Protein AF-A0A494C196-F1 (afdb_monomer)

Mean predicted aligned error: 7.8 Å

Secondary structure (DSSP, 8-state):
----SSTTTGGGEEEEEEPTT-TT-EEE--SGGG--TT--EEEEE---

Structure (mmCIF, N/CA/C/O backbone):
data_AF-A0A494C196-F1
#
_entry.id   AF-A0A494C196-F1
#
loop_
_atom_site.group_PDB
_atom_site.id
_atom_site.type_symbol
_atom_site.label_atom_id
_atom_site.label_alt_id
_atom_site.label_comp_id
_atom_site.label_asym_id
_atom_site.label_entity_id
_atom_site.label_seq_id
_atom_site.pdbx_PDB_ins_code
_atom_site.Cartn_x
_atom_site.Cartn_y
_atom_site.Cartn_z
_atom_site.occupancy
_atom_site.B_iso_or_equiv
_atom_site.auth_seq_id
_atom_site.auth_comp_id
_atom_site.auth_asym_id
_atom_site.auth_atom_id
_atom_site.pdbx_PDB_model_num
ATOM 1 N N . PHE A 1 1 ? 9.594 17.174 -26.026 1.00 40.41 1 PHE A N 1
ATOM 2 C CA . PHE A 1 1 ? 9.221 17.185 -24.593 1.00 40.41 1 PHE A CA 1
ATOM 3 C C . PHE A 1 1 ? 9.876 15.960 -23.968 1.00 40.41 1 PHE A C 1
ATOM 5 O O . PHE A 1 1 ? 9.866 14.949 -24.659 1.00 40.41 1 PHE A O 1
ATOM 12 N N . PRO A 1 2 ? 10.554 16.000 -22.804 1.00 46.66 2 PRO A N 1
ATOM 13 C CA . PRO A 1 2 ? 11.370 14.857 -22.413 1.00 46.66 2 PRO A CA 1
ATOM 14 C C . PRO A 1 2 ? 10.469 13.735 -21.882 1.00 46.66 2 PRO A C 1
ATOM 16 O O . PRO A 1 2 ? 10.018 13.770 -20.745 1.00 46.66 2 PRO A O 1
ATOM 19 N N . GLU A 1 3 ? 10.220 12.739 -22.731 1.00 49.56 3 GLU A N 1
ATOM 20 C CA . GLU A 1 3 ? 9.466 11.510 -22.438 1.00 49.56 3 GLU A CA 1
ATOM 21 C C . GLU A 1 3 ? 10.356 10.371 -21.888 1.00 49.56 3 GLU A C 1
ATOM 23 O O . GLU A 1 3 ? 9.930 9.224 -21.823 1.00 49.56 3 GLU A O 1
ATOM 28 N N . CYS A 1 4 ? 11.591 10.649 -21.448 1.00 52.69 4 CYS A N 1
ATOM 29 C CA . CYS A 1 4 ? 12.562 9.598 -21.093 1.00 52.69 4 CYS A CA 1
ATOM 30 C C . CYS A 1 4 ? 12.677 9.252 -19.589 1.00 52.69 4 CYS A C 1
ATOM 32 O O . CYS A 1 4 ? 13.602 8.538 -19.218 1.00 52.69 4 CYS A O 1
ATOM 34 N N . GLY A 1 5 ? 11.793 9.741 -18.708 1.00 52.12 5 GLY A N 1
ATOM 35 C CA . GLY A 1 5 ? 11.996 9.621 -17.248 1.00 52.12 5 GLY A CA 1
ATOM 36 C C . GLY A 1 5 ? 11.186 8.556 -16.495 1.00 52.12 5 GLY A C 1
ATOM 37 O O . GLY A 1 5 ? 11.666 8.042 -15.490 1.00 52.12 5 GLY A O 1
ATOM 38 N N . PHE A 1 6 ? 9.965 8.229 -16.937 1.00 53.50 6 PHE A N 1
ATOM 39 C CA . PHE A 1 6 ? 8.968 7.606 -16.042 1.00 53.50 6 PHE A CA 1
ATOM 40 C C . PHE A 1 6 ? 8.480 6.210 -16.445 1.00 53.50 6 PHE A C 1
ATOM 42 O O . PHE A 1 6 ? 7.940 5.497 -15.603 1.00 53.50 6 PHE A O 1
ATOM 49 N N . TYR A 1 7 ? 8.703 5.762 -17.683 1.00 53.03 7 TYR A N 1
ATOM 50 C CA . TYR A 1 7 ? 8.170 4.470 -18.141 1.00 53.03 7 TYR A CA 1
ATOM 51 C C . TYR A 1 7 ? 8.786 3.249 -17.434 1.00 53.03 7 TYR A C 1
ATOM 53 O O . TYR A 1 7 ? 8.109 2.240 -17.288 1.00 53.03 7 TYR A O 1
ATOM 61 N N . GLY A 1 8 ? 10.020 3.348 -16.924 1.00 53.69 8 GLY A N 1
ATOM 62 C CA . GLY A 1 8 ? 10.642 2.309 -16.086 1.00 53.69 8 GLY A CA 1
ATOM 63 C C . GLY A 1 8 ? 10.422 2.492 -14.578 1.00 53.69 8 GLY A C 1
ATOM 64 O O . GLY A 1 8 ? 10.961 1.724 -13.786 1.00 53.69 8 GLY A O 1
ATOM 65 N N . MET A 1 9 ? 9.690 3.536 -14.172 1.00 55.69 9 MET A N 1
ATOM 66 C CA . MET A 1 9 ? 9.487 3.896 -12.766 1.00 55.69 9 MET A CA 1
ATOM 67 C C . MET A 1 9 ? 8.227 3.253 -12.175 1.00 55.69 9 MET A C 1
ATOM 69 O O . MET A 1 9 ? 8.160 3.082 -10.964 1.00 55.69 9 MET A O 1
ATOM 73 N N . TYR A 1 10 ? 7.260 2.842 -13.004 1.00 54.97 10 TYR A N 1
ATOM 74 C CA . TYR A 1 10 ? 6.046 2.163 -12.531 1.00 54.97 10 TYR A CA 1
ATOM 75 C C . TYR A 1 10 ? 6.353 0.855 -11.789 1.00 54.97 10 TYR A C 1
ATOM 77 O O . TYR A 1 10 ? 5.807 0.643 -10.713 1.00 54.97 10 TYR A O 1
ATOM 85 N N . ASP A 1 11 ? 7.305 0.049 -12.275 1.00 63.09 11 ASP A N 1
ATOM 86 C CA . ASP A 1 11 ? 7.775 -1.166 -11.580 1.00 63.09 11 ASP A CA 1
ATOM 87 C C . ASP A 1 11 ? 8.537 -0.878 -10.274 1.00 63.09 11 ASP A C 1
ATOM 89 O O . ASP A 1 11 ? 8.846 -1.784 -9.503 1.00 63.09 11 ASP A O 1
ATOM 93 N N . LYS A 1 12 ? 8.856 0.392 -10.014 1.00 74.50 12 LYS A N 1
ATOM 94 C CA . LYS A 1 12 ? 9.595 0.844 -8.833 1.00 74.50 12 LYS A CA 1
ATOM 95 C C . LYS A 1 12 ? 8.696 1.512 -7.797 1.00 74.50 12 LYS A C 1
ATOM 97 O O . LYS A 1 12 ? 9.192 1.880 -6.736 1.00 74.50 12 LYS A O 1
ATOM 102 N N . ILE A 1 13 ? 7.402 1.679 -8.080 1.00 86.75 13 ILE A N 1
ATOM 103 C CA . ILE A 1 13 ? 6.434 2.251 -7.142 1.00 86.75 13 ILE A CA 1
ATOM 104 C C . ILE A 1 13 ? 5.752 1.112 -6.384 1.00 86.75 13 ILE A C 1
ATOM 106 O O . ILE A 1 13 ? 4.997 0.331 -6.957 1.00 86.75 13 ILE A O 1
ATOM 110 N N . LEU A 1 14 ? 5.993 1.044 -5.079 1.00 90.94 14 LEU A N 1
ATOM 111 C CA . LEU A 1 14 ? 5.313 0.130 -4.171 1.00 90.94 14 LEU A CA 1
ATOM 112 C C . LEU A 1 14 ? 4.282 0.899 -3.347 1.00 90.94 14 LEU A C 1
ATOM 114 O O . LEU A 1 14 ? 4.540 2.020 -2.905 1.00 90.94 14 LEU A O 1
ATOM 118 N N . LEU A 1 15 ? 3.127 0.279 -3.125 1.00 94.19 15 LEU A N 1
ATOM 119 C CA . LEU A 1 15 ? 2.067 0.823 -2.285 1.00 94.19 15 LEU A CA 1
ATOM 120 C C . LEU A 1 15 ? 2.006 0.050 -0.972 1.00 94.19 15 LEU A C 1
ATOM 122 O O . LEU A 1 15 ? 1.915 -1.180 -0.968 1.00 94.19 15 LEU A O 1
ATOM 126 N N . PHE A 1 16 ? 2.021 0.779 0.136 1.00 95.94 16 PHE A N 1
ATOM 127 C CA . PHE A 1 16 ? 1.882 0.222 1.471 1.00 95.94 16 PHE A CA 1
ATOM 128 C C . PHE A 1 16 ? 0.690 0.844 2.180 1.00 95.94 16 PHE A C 1
ATOM 130 O O . PHE A 1 16 ? 0.538 2.059 2.209 1.00 95.94 16 PHE A O 1
ATOM 137 N N . ARG A 1 17 ? -0.147 0.007 2.777 1.00 96.69 17 ARG A N 1
ATOM 138 C CA . ARG A 1 17 ? -1.251 0.413 3.640 1.00 96.69 17 ARG A CA 1
ATOM 139 C C . ARG A 1 17 ? -0.793 0.411 5.092 1.00 96.69 17 ARG A C 1
ATOM 141 O O . ARG A 1 17 ? -0.130 -0.534 5.517 1.00 96.69 17 ARG A O 1
ATOM 148 N N . HIS A 1 18 ? -1.157 1.436 5.850 1.00 96.75 18 HIS A N 1
ATOM 149 C CA . HIS A 1 18 ? -0.928 1.465 7.296 1.00 96.75 18 HIS A CA 1
ATOM 150 C C . HIS A 1 18 ? -1.912 0.531 8.013 1.00 96.75 18 HIS A C 1
ATOM 152 O O . HIS A 1 18 ? -3.104 0.528 7.702 1.00 96.75 18 HIS A O 1
ATOM 158 N N . ASP A 1 19 ? -1.431 -0.273 8.966 1.00 93.88 19 ASP A N 1
ATOM 159 C CA . ASP A 1 19 ? -2.317 -1.076 9.810 1.00 93.88 19 ASP A CA 1
ATOM 160 C C . ASP A 1 19 ? -3.086 -0.149 10.773 1.00 93.88 19 ASP A C 1
ATOM 162 O O . ASP A 1 19 ? -2.471 0.554 11.576 1.0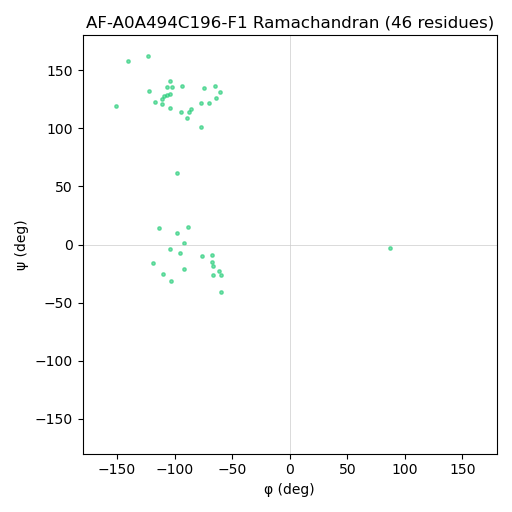0 93.88 19 ASP A O 1
ATOM 166 N N . PRO A 1 20 ? -4.430 -0.138 10.758 1.00 90.19 20 PRO A N 1
ATOM 167 C CA . PRO A 1 20 ? -5.207 0.781 11.590 1.00 90.19 20 PRO A CA 1
ATOM 168 C C . PRO A 1 20 ? -5.091 0.484 13.092 1.00 90.19 20 PR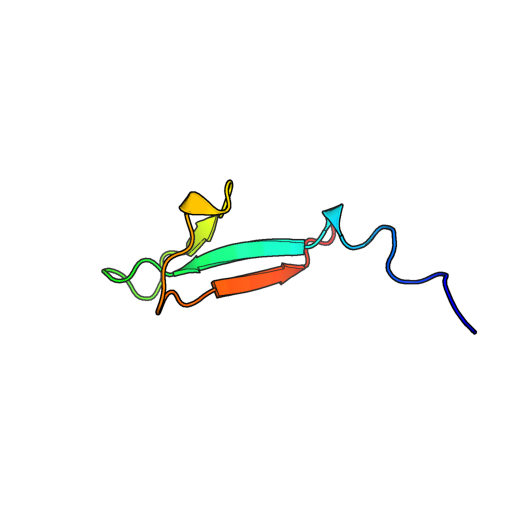O A C 1
ATOM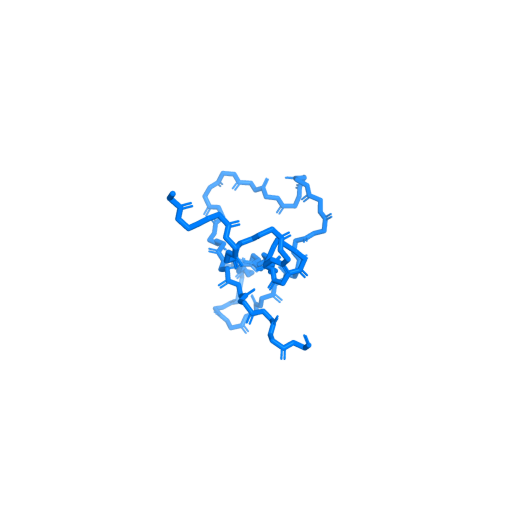 170 O O . PRO A 1 20 ? -5.482 1.308 13.916 1.00 90.19 20 PRO A O 1
ATOM 173 N N . THR A 1 21 ? -4.583 -0.692 13.466 1.00 93.88 21 THR A N 1
ATOM 174 C CA . THR A 1 21 ? -4.374 -1.094 14.862 1.00 93.88 21 THR A CA 1
ATOM 175 C C . THR A 1 21 ? -2.952 -0.827 15.357 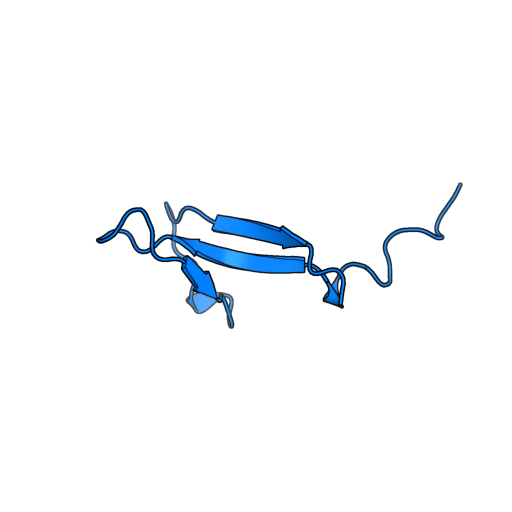1.00 93.88 21 THR A C 1
ATOM 177 O O . THR A 1 21 ? -2.688 -0.980 16.551 1.00 93.88 21 THR A O 1
ATOM 180 N N . SER A 1 22 ? -2.030 -0.422 14.474 1.00 92.88 22 SER A N 1
ATOM 181 C CA . SER A 1 22 ? -0.630 -0.183 14.824 1.00 92.88 22 SER A CA 1
ATOM 182 C C . SER A 1 22 ? 0.020 0.888 13.947 1.00 92.88 22 SER A C 1
ATOM 184 O O . SER A 1 22 ? 0.200 0.696 12.751 1.00 92.88 22 SER A O 1
ATOM 186 N N . GLU A 1 23 ? 0.479 1.979 14.565 1.00 87.00 23 GLU A N 1
ATOM 187 C CA . GLU A 1 23 ? 1.054 3.141 13.861 1.00 87.00 23 GLU A CA 1
ATOM 188 C C . GLU A 1 23 ? 2.315 2.841 13.034 1.00 87.00 23 GLU A C 1
ATOM 190 O O . GLU A 1 23 ? 2.638 3.593 12.123 1.00 87.00 23 GLU A O 1
ATOM 195 N N . ASN A 1 24 ? 3.054 1.773 13.351 1.00 92.44 24 ASN A N 1
ATOM 196 C CA . ASN A 1 24 ? 4.374 1.512 12.759 1.00 92.44 24 ASN A CA 1
ATOM 197 C C . ASN A 1 24 ? 4.407 0.261 11.872 1.00 92.44 24 ASN A C 1
ATOM 199 O O . ASN A 1 24 ? 5.487 -0.247 11.563 1.00 92.44 24 ASN A O 1
ATOM 203 N N . ILE A 1 25 ? 3.243 -0.270 11.493 1.00 95.75 25 ILE A N 1
ATOM 204 C CA . ILE A 1 25 ? 3.150 -1.457 10.643 1.00 95.75 25 ILE A CA 1
ATOM 205 C C . ILE A 1 25 ? 2.598 -1.072 9.276 1.00 95.75 25 ILE A C 1
ATOM 207 O O . ILE A 1 25 ? 1.477 -0.586 9.142 1.00 95.75 25 ILE A O 1
ATOM 211 N N . LEU A 1 26 ? 3.400 -1.361 8.253 1.00 96.19 26 LEU A N 1
ATOM 212 C CA . LEU A 1 26 ? 3.058 -1.187 6.849 1.00 96.19 26 LEU A CA 1
ATOM 213 C C . LEU A 1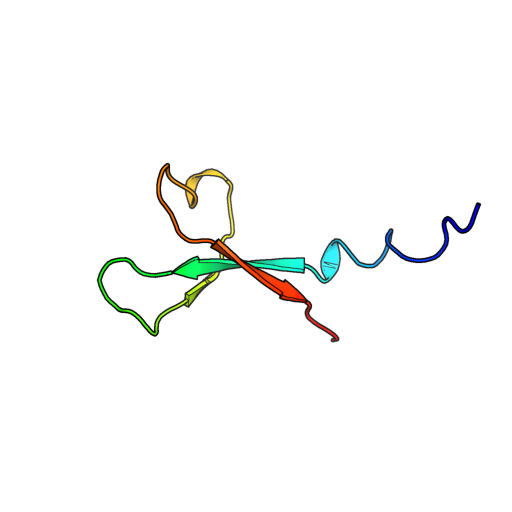 26 ? 2.789 -2.544 6.199 1.00 96.19 26 LEU A C 1
ATOM 215 O O . LEU A 1 26 ? 3.549 -3.499 6.365 1.00 96.19 26 LEU A O 1
ATOM 219 N N . GLN A 1 27 ? 1.721 -2.618 5.415 1.00 95.62 27 GLN A N 1
ATOM 220 C CA . GLN A 1 27 ? 1.291 -3.815 4.705 1.00 95.62 27 GLN A CA 1
ATOM 221 C C . GLN A 1 27 ? 1.354 -3.565 3.201 1.00 95.62 27 GLN A C 1
ATOM 223 O O . GLN A 1 27 ? 0.732 -2.636 2.697 1.00 95.62 27 GLN A O 1
ATOM 228 N N . LEU 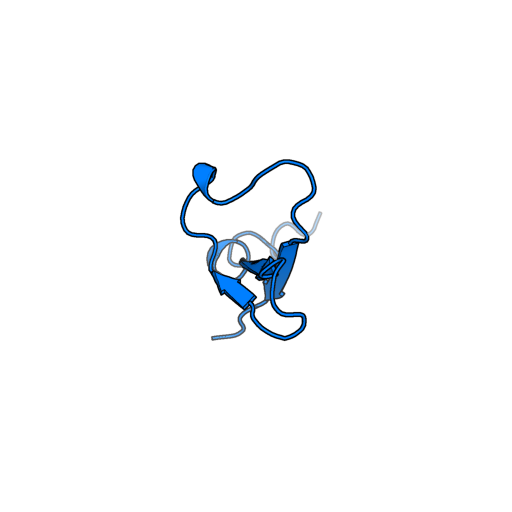A 1 28 ? 2.107 -4.392 2.474 1.00 94.94 28 LEU A N 1
ATOM 229 C CA . LEU A 1 28 ? 2.206 -4.276 1.018 1.00 94.94 28 LEU A CA 1
ATOM 230 C C . LEU A 1 28 ? 0.839 -4.535 0.372 1.00 94.94 28 LEU A C 1
ATOM 232 O O . LEU A 1 28 ? 0.256 -5.602 0.577 1.00 94.94 28 LEU A O 1
ATOM 236 N N . VAL A 1 29 ? 0.381 -3.597 -0.452 1.00 95.06 29 VAL A N 1
ATOM 237 C CA . VAL A 1 29 ? -0.829 -3.736 -1.266 1.00 95.06 29 VAL A CA 1
ATOM 238 C C . VAL A 1 29 ? -0.511 -4.616 -2.471 1.00 95.06 29 VAL A C 1
ATOM 240 O O . VAL A 1 29 ? 0.380 -4.304 -3.261 1.00 95.06 29 VAL A O 1
ATOM 243 N N . LYS A 1 30 ? -1.232 -5.730 -2.617 1.00 92.38 30 LYS A N 1
ATOM 244 C CA . LYS A 1 30 ? -1.027 -6.702 -3.704 1.00 92.38 30 LYS A CA 1
ATOM 245 C C . LYS A 1 30 ? -2.170 -6.687 -4.710 1.00 92.38 30 LYS A C 1
ATOM 247 O O . LYS A 1 30 ? -1.966 -7.051 -5.866 1.00 92.38 30 LYS A O 1
ATOM 252 N N . ALA A 1 31 ? -3.357 -6.277 -4.278 1.00 93.56 31 ALA A N 1
ATOM 253 C CA . ALA A 1 31 ? -4.544 -6.166 -5.108 1.00 93.56 31 ALA A CA 1
ATOM 254 C C . ALA A 1 31 ? -5.354 -4.915 -4.748 1.00 93.56 31 ALA A C 1
ATOM 256 O O . ALA A 1 31 ? -5.299 -4.417 -3.628 1.00 93.56 31 ALA A O 1
ATOM 257 N N . ALA A 1 32 ? -6.175 -4.440 -5.688 1.00 92.56 32 ALA A N 1
ATOM 258 C CA . ALA A 1 32 ? -7.055 -3.292 -5.455 1.00 92.56 32 ALA A CA 1
ATOM 259 C C . ALA A 1 32 ? -8.048 -3.518 -4.298 1.00 92.56 32 ALA A C 1
ATOM 261 O O . ALA A 1 32 ? -8.463 -2.561 -3.658 1.00 92.56 32 ALA A O 1
ATOM 262 N N . SER A 1 33 ? -8.399 -4.776 -4.006 1.00 95.31 33 SER A N 1
ATOM 263 C CA . SER A 1 33 ? -9.257 -5.152 -2.875 1.00 95.31 33 SER A CA 1
ATOM 264 C C . SER A 1 33 ? -8.632 -4.896 -1.502 1.00 95.31 33 SER A C 1
ATOM 266 O O . SER A 1 33 ? -9.361 -4.852 -0.513 1.00 95.31 33 SER A O 1
ATOM 268 N N . ASP A 1 34 ? -7.307 -4.741 -1.432 1.00 93.56 34 ASP A N 1
ATOM 269 C CA . ASP A 1 34 ? -6.599 -4.464 -0.178 1.00 93.56 34 ASP A CA 1
ATOM 270 C C . ASP A 1 34 ? -6.761 -2.999 0.259 1.00 93.56 34 ASP A C 1
ATOM 272 O O . ASP A 1 34 ? -6.371 -2.657 1.371 1.00 93.56 34 ASP A O 1
ATOM 276 N N . ILE A 1 35 ? -7.319 -2.142 -0.607 1.00 95.00 35 ILE A N 1
ATOM 277 C CA . ILE A 1 35 ? -7.565 -0.723 -0.348 1.00 95.00 35 ILE A CA 1
ATOM 278 C C . ILE A 1 35 ? -9.052 -0.515 -0.069 1.00 95.00 35 ILE A C 1
ATOM 280 O O . ILE A 1 35 ? -9.917 -0.931 -0.843 1.00 95.00 35 ILE A O 1
ATOM 284 N N . GLN A 1 36 ? -9.338 0.173 1.024 1.00 94.69 36 GLN A N 1
ATOM 285 C CA . GLN A 1 36 ? -10.662 0.568 1.469 1.00 94.69 36 GLN A CA 1
ATOM 286 C C . GLN A 1 36 ? -10.735 2.087 1.631 1.00 94.69 36 GLN A C 1
ATOM 288 O O . GLN A 1 36 ? -9.727 2.795 1.714 1.00 94.69 36 GLN A O 1
ATOM 293 N N . GLU A 1 37 ? -11.955 2.612 1.668 1.00 95.44 37 GLU A N 1
ATOM 294 C CA . GLU A 1 37 ? -12.167 4.026 1.955 1.00 95.44 37 GLU A CA 1
ATOM 295 C C . GLU A 1 37 ? -11.621 4.381 3.346 1.00 95.44 37 GLU A C 1
ATOM 297 O O . GLU A 1 37 ? -11.902 3.700 4.333 1.00 95.44 37 GLU A O 1
ATOM 302 N N . GLY A 1 38 ? -10.838 5.459 3.414 1.00 94.12 38 GLY A N 1
ATOM 303 C CA . GLY A 1 38 ? -10.207 5.922 4.651 1.00 94.12 38 GLY A CA 1
ATOM 304 C C . GLY A 1 38 ? -8.851 5.284 4.962 1.00 94.12 38 GLY A C 1
ATOM 305 O O . GLY A 1 38 ? -8.221 5.700 5.933 1.00 94.12 38 GLY A O 1
ATOM 306 N N . ASP A 1 39 ? -8.370 4.336 4.151 1.00 95.19 39 ASP A N 1
ATOM 307 C CA . ASP A 1 39 ? -7.017 3.801 4.312 1.00 95.19 39 ASP A CA 1
ATOM 308 C C . ASP A 1 39 ? -5.952 4.875 4.048 1.00 95.19 39 ASP A C 1
ATOM 310 O O . ASP A 1 39 ? -5.994 5.611 3.056 1.00 95.19 39 ASP A O 1
ATOM 314 N N . LEU A 1 40 ? -4.941 4.911 4.916 1.00 95.81 40 LEU A N 1
ATOM 315 C CA . LEU A 1 40 ? -3.725 5.676 4.680 1.00 95.81 40 LEU A CA 1
ATOM 316 C C . LEU A 1 40 ? -2.751 4.832 3.851 1.00 95.81 40 LEU A C 1
ATOM 318 O O . LEU A 1 40 ? -2.281 3.785 4.306 1.00 95.81 40 LEU A O 1
ATOM 322 N N . ILE A 1 41 ? -2.447 5.306 2.641 1.00 96.12 41 ILE A N 1
ATOM 323 C CA . ILE A 1 41 ? -1.521 4.655 1.711 1.00 96.12 41 ILE A CA 1
ATOM 324 C C . ILE A 1 41 ? -0.231 5.463 1.598 1.00 96.12 41 ILE A C 1
ATOM 326 O O . ILE A 1 41 ? -0.245 6.655 1.293 1.00 96.12 41 ILE A O 1
ATOM 330 N N . GLU A 1 42 ? 0.889 4.781 1.790 1.00 95.19 42 GLU A N 1
ATOM 331 C CA . GLU A 1 42 ? 2.230 5.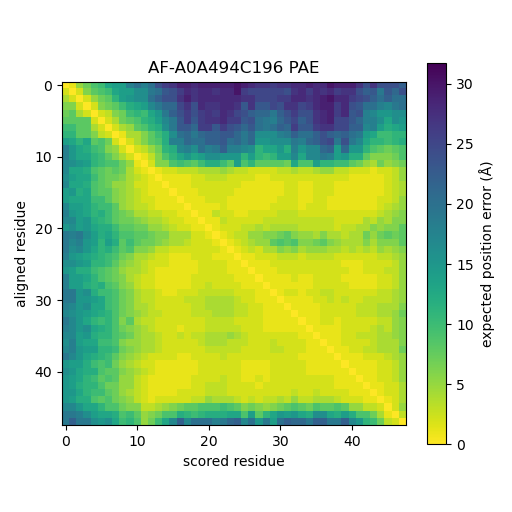295 1.584 1.00 95.19 42 GLU A CA 1
ATOM 332 C C . GLU A 1 42 ? 2.804 4.778 0.263 1.00 95.19 42 GLU A C 1
ATOM 334 O O . GLU A 1 42 ? 2.684 3.599 -0.083 1.00 95.19 42 GLU A O 1
ATOM 339 N N . VAL A 1 43 ? 3.432 5.684 -0.485 1.00 93.38 43 VAL A N 1
ATOM 340 C CA . VAL A 1 43 ? 4.059 5.389 -1.773 1.00 93.38 43 VAL A CA 1
ATOM 341 C C . VAL A 1 43 ? 5.565 5.322 -1.567 1.00 93.38 43 VAL A C 1
ATOM 343 O O . VAL A 1 43 ? 6.192 6.324 -1.228 1.00 93.38 43 VAL A O 1
ATOM 346 N N . VAL A 1 44 ? 6.152 4.153 -1.811 1.00 91.62 44 VAL A N 1
ATOM 347 C CA . VAL A 1 44 ? 7.592 3.927 -1.659 1.00 91.62 44 VAL A CA 1
ATOM 348 C C . VAL A 1 44 ? 8.221 3.723 -3.029 1.00 91.62 44 VAL A C 1
ATOM 350 O O . VAL A 1 44 ? 7.817 2.849 -3.794 1.00 91.62 44 VAL A O 1
ATOM 353 N N . LEU A 1 45 ? 9.241 4.527 -3.330 1.00 89.38 45 LEU A N 1
ATOM 354 C CA . LEU A 1 45 ? 10.053 4.379 -4.532 1.00 89.38 45 LEU A CA 1
ATOM 355 C C . LEU A 1 45 ? 11.226 3.449 -4.242 1.00 89.38 45 LEU A C 1
ATOM 357 O O . LEU A 1 45 ? 12.160 3.810 -3.528 1.00 89.38 45 LEU A O 1
ATOM 361 N N . SER A 1 46 ? 11.176 2.250 -4.809 1.00 81.69 46 SER A N 1
ATOM 362 C CA . SER A 1 46 ? 12.233 1.261 -4.673 1.00 81.69 46 SER A CA 1
ATOM 363 C C . SER A 1 46 ? 13.290 1.456 -5.755 1.00 81.69 46 SER A C 1
ATOM 365 O O . SER A 1 46 ? 13.040 1.277 -6.945 1.00 81.69 46 SER A O 1
ATOM 367 N N . VAL A 1 47 ? 14.499 1.822 -5.344 1.00 68.81 47 VAL A N 1
ATOM 368 C CA . VAL A 1 47 ? 15.678 1.896 -6.216 1.00 68.81 47 VAL A CA 1
ATOM 369 C C . VAL A 1 47 ? 16.504 0.622 -6.075 1.00 68.81 47 VAL A C 1
ATOM 371 O O . VAL A 1 47 ? 17.646 0.659 -5.6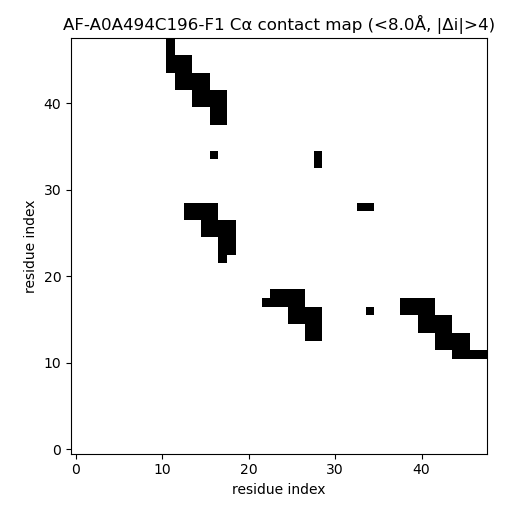28 1.00 68.81 47 VAL A O 1
ATOM 374 N N . VAL A 1 48 ? 15.906 -0.519 -6.420 1.00 57.69 48 VAL A N 1
ATOM 375 C CA . VAL A 1 48 ? 16.684 -1.730 -6.736 1.00 57.69 48 VAL A CA 1
ATOM 376 C C . VAL A 1 48 ? 17.066 -1.724 -8.213 1.00 57.69 48 VAL A C 1
ATOM 378 O O . VAL A 1 48 ? 16.322 -1.117 -9.037 1.00 57.69 48 VAL A O 1
#

Foldseek 3Di:
DPPPPPPVQVVQKWKWWADPVDRPDTDTDDDPVVDDPPIDIDIGGHPD

Solvent-accessible surface area (backbone atoms only — not comparable to full-atom values): 3298 Å² total; per-residue (Å²): 128,92,81,86,78,54,87,79,42,62,89,24,58,44,48,27,35,56,42,93,91,39,97,88,43,75,41,77,57,85,51,79,84,74,61,59,93,89,64,56,73,48,81,44,78,53,89,124

InterPro domains:
  IPR057764 Serine/threonine-protein kinase D1-3-like, ubiquitin-like domain [PF25525] (1-46)

pLDDT: mean 82.3, std 18.01, range [40.41, 96.75]

Nearest PDB structures (foldseek):
  6ra0-assembly1_A-2  TM=9.446E-01  e=1.022E-01  Caenorhabditis elegans

Radius of gyration: 13.53 Å; Cα contacts (8 Å, |Δi|>4): 52; chains: 1; bounding box: 29×24×40 Å

Organism: Homo sapiens (NCBI:txid9606)

Sequence (48 aa):
FPECGFYGMYDKILLFRHDPTSENILQLVKAASDIQEGDL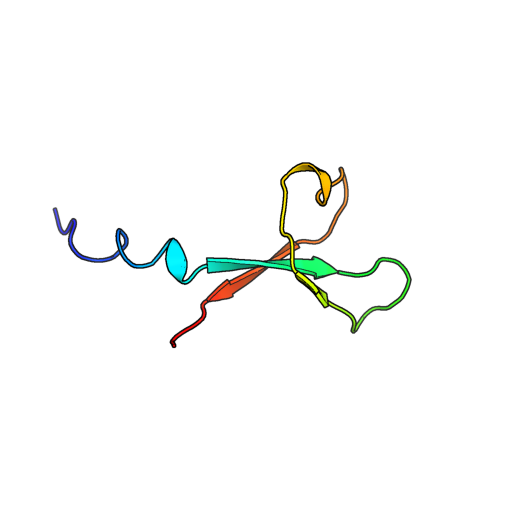IEVVLSVV